Protein AF-A0A3Q3VMM3-F1 (afdb_monomer_lite)

Foldseek 3Di:
DPQDAAEDEAEDEDACLPPDVVVVVVVVVVQVVSVVVVRHHYQAYEYEHWAPQVPDPPRDHLVVNQVNVQVVCVPPPGYDYDDVNNPDPHTDDPVVVVVVVVVVVVVVVVVVVVVVVPPPDDDDDDDDPDPPVPPPDPDDDDDDPPDDDDDDDDDDDDDDDDDDDDDDDDDDDDDDDDDD

Structure (mmCIF, N/CA/C/O backbone):
data_AF-A0A3Q3VMM3-F1
#
_entry.id   AF-A0A3Q3VMM3-F1
#
loop_
_atom_site.group_PDB
_atom_site.id
_atom_site.type_symbol
_atom_site.label_atom_id
_atom_site.label_alt_id
_atom_site.label_comp_id
_atom_site.label_asym_id
_atom_site.label_entity_id
_atom_site.label_seq_id
_atom_site.pdbx_PDB_ins_code
_atom_site.Cartn_x
_atom_site.Cartn_y
_atom_site.Cartn_z
_atom_site.occupancy
_atom_site.B_iso_or_equiv
_atom_site.auth_seq_id
_atom_site.auth_comp_id
_atom_site.auth_asym_id
_atom_site.auth_atom_id
_atom_site.pdbx_PDB_model_num
ATOM 1 N N . MET A 1 1 ? -17.522 1.461 31.874 1.00 42.00 1 MET A N 1
ATOM 2 C CA . MET A 1 1 ? -16.967 2.497 30.978 1.00 42.00 1 MET A CA 1
ATOM 3 C C . MET A 1 1 ? -16.518 1.797 29.710 1.00 42.00 1 MET A C 1
ATOM 5 O O . MET A 1 1 ? -15.693 0.901 29.806 1.00 42.00 1 MET A O 1
ATOM 9 N N . THR A 1 2 ? -17.117 2.090 28.558 1.00 55.75 2 THR A N 1
ATOM 10 C CA . THR A 1 2 ? -16.663 1.520 27.281 1.00 55.75 2 THR A CA 1
ATOM 11 C C . THR A 1 2 ? -15.405 2.264 26.852 1.00 55.75 2 THR A C 1
ATOM 13 O O . THR A 1 2 ? -15.485 3.429 26.467 1.00 55.75 2 THR A O 1
ATOM 16 N N . GLU A 1 3 ? -14.247 1.623 26.975 1.00 75.38 3 GLU A N 1
ATOM 17 C CA . GLU A 1 3 ? -12.980 2.171 26.492 1.00 75.38 3 GLU A CA 1
ATOM 18 C C . GLU A 1 3 ? -13.057 2.359 24.971 1.00 75.38 3 GLU A C 1
ATOM 20 O O . GLU A 1 3 ? -13.421 1.443 24.226 1.00 75.38 3 GLU A O 1
ATOM 25 N N . THR A 1 4 ? -12.789 3.578 24.504 1.00 87.06 4 THR A N 1
ATOM 26 C CA . THR A 1 4 ? -12.832 3.913 23.080 1.00 87.06 4 THR A CA 1
ATOM 27 C C . THR A 1 4 ? -11.632 3.284 22.386 1.00 87.06 4 THR A C 1
ATOM 29 O O . THR A 1 4 ? -10.494 3.671 22.645 1.00 87.06 4 THR A O 1
ATOM 32 N N . LYS A 1 5 ? -11.878 2.317 21.499 1.00 91.19 5 LYS A N 1
ATOM 33 C CA . LYS A 1 5 ? -10.815 1.661 20.731 1.00 91.19 5 LYS A CA 1
ATOM 34 C C . LYS A 1 5 ? -10.301 2.571 19.617 1.00 91.19 5 LYS A C 1
ATOM 36 O O . LYS A 1 5 ? -11.082 3.230 18.931 1.00 91.19 5 LYS A O 1
ATOM 41 N N . THR A 1 6 ? -8.993 2.553 19.392 1.00 94.75 6 THR A N 1
ATOM 42 C CA . THR A 1 6 ? -8.344 3.333 18.333 1.00 94.75 6 THR A CA 1
ATOM 43 C C . THR A 1 6 ? -8.425 2.592 17.000 1.00 94.75 6 THR A C 1
ATOM 45 O O . THR A 1 6 ? -7.964 1.455 16.880 1.00 94.75 6 THR A O 1
ATOM 48 N N . HIS A 1 7 ? -8.984 3.237 15.977 1.00 93.94 7 HIS A N 1
ATOM 49 C CA . HIS A 1 7 ? -8.987 2.702 14.616 1.00 93.94 7 HIS A CA 1
ATOM 50 C C . HIS A 1 7 ? -7.613 2.856 13.965 1.00 93.94 7 HIS A C 1
ATOM 52 O O . HIS A 1 7 ? -7.003 3.922 14.042 1.00 93.94 7 HIS A O 1
ATOM 58 N N . VAL A 1 8 ? -7.136 1.802 13.305 1.00 95.56 8 VAL A N 1
ATOM 59 C CA . VAL A 1 8 ? -5.814 1.783 12.667 1.00 95.56 8 VAL A CA 1
ATOM 60 C C . VAL A 1 8 ? -5.870 1.145 11.283 1.00 95.56 8 VAL A C 1
ATOM 62 O O . VAL A 1 8 ? -6.661 0.233 11.032 1.00 95.56 8 VAL A O 1
ATOM 65 N N . ILE A 1 9 ? -5.000 1.611 10.392 1.00 96.38 9 ILE A N 1
ATOM 66 C CA . ILE A 1 9 ? -4.734 0.989 9.094 1.00 96.38 9 ILE A CA 1
ATOM 67 C C . ILE A 1 9 ? -3.308 0.460 9.104 1.00 96.38 9 ILE A C 1
ATOM 69 O O . ILE A 1 9 ? -2.390 1.134 9.571 1.00 96.38 9 ILE A O 1
ATOM 73 N N . LEU A 1 10 ? -3.131 -0.750 8.587 1.00 98.00 10 LEU A N 1
ATOM 74 C CA . LEU A 1 10 ? -1.817 -1.347 8.396 1.00 98.00 10 LEU A CA 1
ATOM 75 C C . LEU A 1 10 ? -1.297 -0.976 7.010 1.00 98.00 10 LEU A C 1
ATOM 77 O O . LEU A 1 10 ? -1.982 -1.215 6.022 1.00 98.00 10 LEU A O 1
ATOM 81 N N . LEU A 1 11 ? -0.092 -0.419 6.927 1.00 98.06 11 LEU A N 1
ATOM 82 C CA . LEU A 1 11 ? 0.580 -0.116 5.665 1.00 98.06 11 LEU A CA 1
ATOM 83 C C . LEU A 1 11 ? 1.842 -0.971 5.549 1.00 98.06 11 LEU A C 1
ATOM 85 O O . LEU A 1 11 ? 2.659 -1.001 6.469 1.00 98.06 11 LEU A O 1
ATOM 89 N N . SER A 1 12 ? 2.018 -1.634 4.409 1.00 98.00 12 SER A N 1
ATOM 90 C CA . SER A 1 12 ? 3.247 -2.342 4.060 1.00 98.00 12 SER A CA 1
ATOM 91 C C . SER A 1 12 ? 3.811 -1.779 2.761 1.00 98.00 12 SER A C 1
ATOM 93 O O . SER A 1 12 ? 3.268 -2.017 1.681 1.00 98.00 12 SER A O 1
ATOM 95 N N . CYS A 1 13 ? 4.908 -1.036 2.882 1.00 97.69 13 CYS A N 1
ATOM 96 C CA . CYS A 1 13 ? 5.728 -0.600 1.756 1.00 97.69 13 CYS A CA 1
ATOM 97 C C . CYS A 1 13 ? 6.769 -1.675 1.432 1.00 97.69 13 CYS A C 1
ATOM 99 O O . CYS A 1 13 ? 7.356 -2.273 2.338 1.00 97.69 13 CYS A O 1
ATOM 101 N N . GLY A 1 14 ? 7.037 -1.913 0.151 1.00 96.88 14 GLY A N 1
ATOM 102 C CA . GLY A 1 14 ? 8.055 -2.884 -0.237 1.00 96.88 14 GLY A CA 1
ATOM 103 C C . GLY A 1 14 ? 8.161 -3.104 -1.736 1.00 96.88 14 GLY A C 1
ATOM 104 O O . GLY A 1 14 ? 7.351 -2.626 -2.523 1.00 96.88 14 GLY A O 1
ATOM 105 N N . SER A 1 15 ? 9.176 -3.861 -2.156 1.00 97.50 15 SER A N 1
ATOM 106 C CA . SER A 1 15 ? 9.342 -4.164 -3.578 1.00 97.50 15 SER A CA 1
ATOM 107 C C . SER A 1 15 ? 8.236 -5.071 -4.113 1.00 97.50 15 SER A C 1
ATOM 109 O O . SER A 1 15 ? 7.754 -4.818 -5.206 1.00 97.50 15 SER A O 1
ATOM 111 N N . PHE A 1 16 ? 7.839 -6.108 -3.364 1.00 97.94 16 PHE A N 1
ATOM 112 C CA . PHE A 1 16 ? 6.909 -7.158 -3.813 1.00 97.94 16 PHE A CA 1
ATOM 113 C C . PHE A 1 16 ? 7.305 -7.747 -5.176 1.00 97.94 16 PHE A C 1
ATOM 115 O O . PHE A 1 16 ? 6.575 -7.664 -6.161 1.00 97.94 16 PHE A O 1
ATOM 122 N N . ASN A 1 17 ? 8.506 -8.328 -5.226 1.00 97.06 17 ASN A N 1
ATOM 123 C CA . ASN A 1 17 ? 9.154 -8.796 -6.451 1.00 97.06 17 ASN A CA 1
ATOM 124 C C . ASN A 1 17 ? 9.434 -10.318 -6.431 1.00 97.06 17 ASN A C 1
ATOM 126 O O . ASN A 1 17 ? 10.597 -10.700 -6.289 1.00 97.06 17 ASN A O 1
ATOM 130 N N . PRO A 1 18 ? 8.413 -11.192 -6.552 1.00 97.50 18 PRO A N 1
ATOM 131 C CA . PRO A 1 18 ? 6.975 -10.910 -6.525 1.00 97.50 18 PRO A CA 1
ATOM 132 C C . PRO A 1 18 ? 6.407 -10.883 -5.090 1.00 97.50 18 PRO A C 1
ATOM 134 O O . PRO A 1 18 ? 7.101 -11.171 -4.112 1.00 97.50 18 PRO A O 1
ATOM 137 N N . ILE A 1 19 ? 5.124 -10.541 -4.950 1.00 98.44 19 ILE A N 1
ATOM 138 C CA . ILE A 1 19 ? 4.391 -10.744 -3.693 1.00 98.44 19 ILE A CA 1
ATOM 139 C C . ILE A 1 19 ? 4.284 -12.244 -3.367 1.00 98.44 19 ILE A C 1
ATOM 141 O O . ILE A 1 19 ? 4.198 -13.092 -4.252 1.00 98.44 19 ILE A O 1
ATOM 145 N N . THR A 1 20 ? 4.273 -12.579 -2.079 1.00 98.25 20 THR A N 1
ATOM 146 C CA . THR A 1 20 ? 4.183 -13.964 -1.585 1.00 98.25 20 THR A CA 1
ATOM 147 C C . THR A 1 20 ? 3.129 -14.076 -0.491 1.00 98.25 20 THR A C 1
ATOM 149 O O . THR A 1 20 ? 2.767 -13.079 0.137 1.00 98.25 20 THR A O 1
ATOM 152 N N . ARG A 1 21 ? 2.698 -15.307 -0.187 1.00 97.81 21 ARG A N 1
ATOM 153 C CA . ARG A 1 21 ? 1.793 -15.580 0.943 1.00 97.81 21 ARG A CA 1
ATOM 154 C C . ARG A 1 21 ? 2.344 -15.089 2.283 1.00 97.81 21 ARG A C 1
ATOM 156 O O . ARG A 1 21 ? 1.558 -14.702 3.135 1.00 97.81 21 ARG A O 1
ATOM 163 N N . GLY A 1 22 ? 3.668 -15.053 2.454 1.00 98.06 22 GLY A N 1
ATOM 164 C CA . GLY A 1 22 ? 4.300 -14.521 3.665 1.00 98.06 22 GLY A CA 1
ATOM 165 C C . GLY A 1 22 ? 3.967 -13.047 3.911 1.00 98.06 22 GLY A C 1
ATOM 166 O O . GLY A 1 22 ? 3.680 -12.670 5.043 1.00 98.06 22 GLY A O 1
ATOM 167 N N . HIS A 1 23 ? 3.901 -12.233 2.852 1.00 98.31 23 HIS A N 1
ATOM 168 C CA . HIS A 1 23 ? 3.511 -10.824 2.963 1.00 98.31 23 HIS A CA 1
ATOM 169 C C . HIS A 1 23 ? 2.065 -10.678 3.449 1.00 98.31 23 HIS A C 1
ATOM 171 O O . HIS A 1 23 ? 1.790 -9.856 4.314 1.00 98.31 23 HIS A O 1
ATOM 177 N N . LEU A 1 24 ? 1.143 -11.499 2.936 1.00 98.00 24 LEU A N 1
ATOM 178 C CA . LEU A 1 24 ? -0.258 -11.481 3.372 1.00 98.00 24 LEU A CA 1
ATOM 179 C C . LEU A 1 24 ? -0.411 -12.028 4.795 1.00 98.00 24 LEU A C 1
ATOM 181 O O . LEU A 1 24 ? -1.143 -11.468 5.602 1.00 98.00 24 LEU A O 1
ATOM 185 N N . HIS A 1 25 ? 0.334 -13.079 5.135 1.00 98.06 25 HIS A N 1
ATOM 186 C CA . HIS A 1 25 ? 0.335 -13.636 6.484 1.00 98.06 25 HIS A CA 1
ATOM 187 C C . HIS A 1 25 ? 0.805 -12.616 7.531 1.00 98.06 25 HIS A C 1
ATOM 189 O O . HIS A 1 25 ? 0.273 -12.583 8.638 1.00 98.06 25 HIS A O 1
ATOM 195 N N . MET A 1 26 ? 1.752 -11.743 7.173 1.00 98.19 26 MET A N 1
ATOM 196 C CA . MET A 1 26 ? 2.194 -10.642 8.031 1.00 98.19 26 MET A CA 1
ATOM 197 C C . MET A 1 26 ? 1.043 -9.686 8.386 1.00 98.19 26 MET A C 1
ATOM 199 O O . MET A 1 26 ? 0.936 -9.275 9.540 1.00 98.19 26 MET A O 1
ATOM 203 N N . PHE A 1 27 ? 0.155 -9.374 7.435 1.00 98.44 27 PHE A N 1
ATOM 204 C CA . PHE A 1 27 ? -1.041 -8.569 7.702 1.00 98.44 27 PHE A CA 1
ATOM 205 C C . PHE A 1 27 ? -1.985 -9.261 8.685 1.00 98.44 27 PHE A C 1
ATOM 207 O O . PHE A 1 27 ? -2.399 -8.641 9.664 1.00 98.44 27 PHE A O 1
ATOM 214 N N . GLU A 1 28 ? -2.288 -10.541 8.459 1.00 98.06 28 GLU A N 1
ATOM 215 C CA . GLU A 1 28 ? -3.187 -11.300 9.335 1.00 98.06 28 GLU A CA 1
ATOM 216 C C . GLU A 1 28 ? -2.639 -11.390 10.763 1.00 98.06 28 GLU A C 1
ATOM 218 O O . GLU A 1 28 ? -3.359 -11.123 11.726 1.00 98.06 28 GLU A O 1
ATOM 223 N N . LYS A 1 29 ? -1.335 -11.657 10.912 1.00 98.44 29 LYS A N 1
ATOM 224 C CA . LYS A 1 29 ? -0.678 -11.714 12.225 1.00 98.44 29 LYS A CA 1
ATOM 225 C C . LYS A 1 29 ? -0.675 -10.369 12.942 1.00 98.44 29 LYS A C 1
ATOM 227 O O . LYS A 1 29 ? -0.954 -10.313 14.138 1.00 98.44 29 LYS A O 1
ATOM 232 N N . ALA A 1 30 ? -0.396 -9.282 12.225 1.00 98.31 30 ALA A N 1
ATOM 233 C CA . ALA A 1 30 ? -0.439 -7.941 12.798 1.00 98.31 30 ALA A CA 1
ATOM 234 C C . ALA A 1 30 ? -1.862 -7.558 13.238 1.00 98.31 30 ALA A C 1
ATOM 236 O O . ALA A 1 30 ? -2.046 -6.996 14.320 1.00 98.31 30 ALA A O 1
ATOM 237 N N . ARG A 1 31 ? -2.875 -7.899 12.433 1.00 97.94 31 ARG A N 1
ATOM 238 C CA . ARG A 1 31 ? -4.285 -7.661 12.756 1.00 97.94 31 ARG A CA 1
ATOM 239 C C . ARG A 1 31 ? -4.726 -8.430 13.997 1.00 97.94 31 ARG A C 1
ATOM 241 O O . ARG A 1 31 ? -5.264 -7.817 14.919 1.00 97.94 31 ARG A O 1
ATOM 248 N N . GLU A 1 32 ? -4.454 -9.732 14.033 1.00 98.00 32 GLU A N 1
ATOM 249 C CA . GLU A 1 32 ? -4.739 -10.614 15.171 1.00 98.00 32 GLU A CA 1
ATOM 250 C C . GLU A 1 32 ? -4.104 -10.077 16.462 1.00 98.00 32 GLU A C 1
ATOM 252 O O . GLU A 1 32 ? -4.780 -9.929 17.485 1.00 98.00 32 GLU A O 1
ATOM 257 N N . TYR A 1 33 ? -2.823 -9.703 16.401 1.00 98.25 33 TYR A N 1
ATOM 258 C CA . TYR A 1 33 ? -2.104 -9.149 17.545 1.00 98.25 33 TYR A CA 1
ATOM 259 C C . TYR A 1 33 ? -2.749 -7.857 18.063 1.00 98.25 33 TYR A C 1
ATOM 261 O O . TYR A 1 33 ? -3.038 -7.741 19.255 1.00 98.25 33 TYR A O 1
ATOM 269 N N . LEU A 1 34 ? -3.031 -6.895 17.178 1.00 97.31 34 LEU A N 1
ATOM 270 C CA . LEU A 1 34 ? -3.618 -5.609 17.565 1.00 97.31 34 LEU A CA 1
ATOM 271 C C . LEU A 1 34 ? -5.012 -5.767 18.175 1.00 97.31 34 LEU A C 1
ATOM 273 O O . LEU A 1 34 ? -5.313 -5.120 19.182 1.00 97.31 34 LEU A O 1
ATOM 277 N N . HIS A 1 35 ? -5.840 -6.646 17.610 1.00 95.50 35 HIS A N 1
ATOM 278 C CA . HIS A 1 35 ? -7.161 -6.960 18.157 1.00 95.50 35 HIS A CA 1
ATOM 279 C C . HIS A 1 35 ? -7.068 -7.640 19.529 1.00 95.50 35 HIS A C 1
ATOM 281 O O . HIS A 1 35 ? -7.831 -7.279 20.425 1.00 95.50 35 HIS A O 1
ATOM 287 N N . THR A 1 36 ? -6.095 -8.535 19.731 1.00 96.50 36 THR A N 1
ATOM 288 C CA . THR A 1 36 ? -5.856 -9.213 21.021 1.00 96.50 36 THR A CA 1
ATOM 289 C C . THR A 1 36 ? -5.535 -8.226 22.144 1.00 96.50 36 THR A C 1
ATOM 291 O O . THR A 1 36 ? -5.927 -8.445 23.286 1.00 96.50 36 THR A O 1
ATOM 294 N N . THR A 1 37 ? -4.891 -7.093 21.839 1.00 95.06 37 THR A N 1
ATOM 295 C CA . THR A 1 37 ? -4.634 -6.057 22.857 1.00 95.06 37 THR A CA 1
ATOM 296 C C . THR A 1 37 ? -5.902 -5.399 23.408 1.00 95.06 37 THR A C 1
ATOM 298 O O . THR A 1 37 ? -5.818 -4.673 24.394 1.00 95.06 37 THR A O 1
ATOM 301 N N . GLY A 1 38 ? -7.054 -5.554 22.744 1.00 93.88 38 GLY A N 1
ATOM 302 C CA . GLY A 1 38 ? -8.318 -4.914 23.115 1.00 93.88 38 GLY A CA 1
ATOM 303 C C . GLY A 1 38 ? -8.396 -3.407 22.834 1.00 93.88 38 GLY A C 1
ATOM 304 O O . GLY A 1 38 ? -9.497 -2.861 22.822 1.00 93.88 38 GLY A O 1
ATOM 305 N N . ARG A 1 39 ? -7.266 -2.746 22.546 1.00 95.06 39 ARG A N 1
ATOM 306 C CA . ARG A 1 39 ? -7.155 -1.282 22.389 1.00 95.06 39 ARG A CA 1
ATOM 307 C C . ARG A 1 39 ? -7.370 -0.784 20.964 1.00 95.06 39 ARG A C 1
ATOM 309 O O . ARG A 1 39 ? -7.707 0.381 20.769 1.00 95.06 39 ARG A O 1
ATOM 316 N N . PHE A 1 40 ? -7.159 -1.642 19.969 1.00 96.44 40 PHE A N 1
ATOM 317 C CA . PHE A 1 40 ? -7.150 -1.251 18.561 1.00 96.44 40 PHE A CA 1
ATOM 318 C C . PHE A 1 40 ? -8.198 -2.000 17.745 1.00 96.44 40 PHE A C 1
ATOM 320 O O . PHE A 1 40 ? -8.502 -3.165 18.004 1.00 96.44 40 PHE A O 1
ATOM 327 N N . ILE A 1 41 ? -8.706 -1.336 16.709 1.00 95.31 41 ILE A N 1
ATOM 328 C CA . ILE A 1 41 ? -9.516 -1.942 15.652 1.00 95.31 41 ILE A CA 1
ATOM 329 C C . ILE A 1 41 ? -8.812 -1.676 14.322 1.00 95.31 41 ILE A C 1
ATOM 331 O O . ILE A 1 41 ? -8.784 -0.546 13.838 1.00 95.31 41 ILE A O 1
ATOM 335 N N . VAL A 1 42 ? -8.252 -2.720 13.713 1.00 96.56 42 VAL A N 1
ATOM 336 C CA . VAL A 1 42 ? -7.777 -2.651 12.326 1.00 96.56 42 VAL A CA 1
ATOM 337 C C . VAL A 1 42 ? -8.967 -2.530 11.377 1.00 96.56 42 VAL A C 1
ATOM 339 O O . VAL A 1 42 ? -9.800 -3.434 11.331 1.00 96.56 42 VAL A O 1
ATOM 342 N N . ILE A 1 43 ? -9.033 -1.425 10.634 1.00 95.31 43 ILE A N 1
ATOM 343 C CA . ILE A 1 43 ? -10.113 -1.134 9.674 1.00 95.31 43 ILE A CA 1
ATOM 344 C C . ILE A 1 43 ? -9.701 -1.366 8.214 1.00 95.31 43 ILE A C 1
ATOM 346 O O . ILE A 1 43 ? -10.544 -1.321 7.325 1.00 95.31 43 ILE A O 1
ATOM 350 N N . GLY A 1 44 ? -8.416 -1.617 7.953 1.00 96.56 44 GLY A N 1
ATOM 351 C CA . GLY A 1 44 ? -7.914 -1.896 6.612 1.00 96.56 44 GLY A CA 1
ATOM 352 C C . GLY A 1 44 ? -6.419 -2.205 6.578 1.00 96.56 44 GLY A C 1
ATOM 353 O O . GLY A 1 44 ? -5.682 -1.896 7.519 1.00 96.56 44 GLY A O 1
ATOM 354 N N . GLY A 1 45 ? -5.988 -2.821 5.480 1.00 97.81 45 GLY A N 1
ATOM 355 C CA . GLY A 1 45 ? -4.590 -3.079 5.148 1.00 97.81 45 GLY A CA 1
ATOM 356 C C . GLY A 1 45 ? -4.257 -2.542 3.758 1.00 97.81 45 GLY A C 1
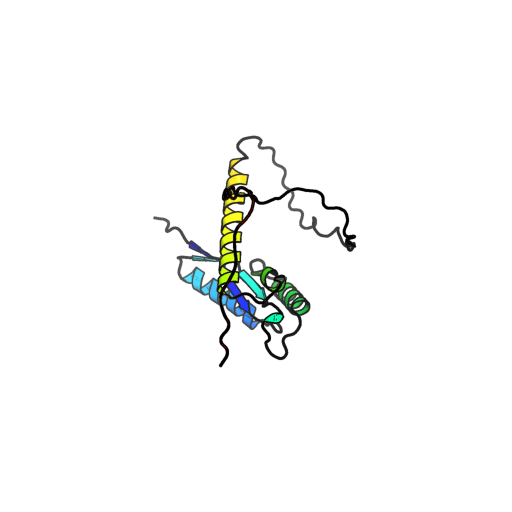ATOM 357 O O . GLY A 1 45 ? -5.065 -2.664 2.838 1.00 97.81 45 GLY A O 1
ATOM 358 N N . ILE A 1 46 ? -3.077 -1.948 3.598 1.00 98.44 46 ILE A N 1
ATOM 359 C CA . ILE A 1 46 ? -2.610 -1.355 2.346 1.00 98.44 46 ILE A CA 1
ATOM 360 C C . ILE A 1 46 ? -1.247 -1.934 1.987 1.00 98.44 46 ILE A C 1
ATOM 362 O O . ILE A 1 46 ? -0.280 -1.808 2.739 1.00 98.44 46 ILE A O 1
ATOM 366 N N . VAL A 1 47 ? -1.171 -2.543 0.811 1.00 98.56 47 VAL A N 1
ATOM 367 C CA . VAL A 1 47 ? 0.075 -2.931 0.151 1.00 98.56 47 VAL A CA 1
ATOM 368 C C . VAL A 1 47 ? 0.480 -1.788 -0.782 1.00 98.56 47 VAL A C 1
ATOM 370 O O . VAL A 1 47 ? -0.271 -1.478 -1.705 1.00 98.56 47 VAL A O 1
ATOM 373 N N . SER A 1 48 ? 1.651 -1.185 -0.557 1.00 98.31 48 SER A N 1
ATOM 374 C CA . SER A 1 48 ? 2.212 -0.100 -1.382 1.00 98.31 48 SER A CA 1
ATOM 375 C C . SER A 1 48 ? 3.486 -0.577 -2.079 1.00 98.31 48 SER A C 1
ATOM 377 O O . SER A 1 48 ? 4.549 -0.630 -1.446 1.00 98.31 48 SER A O 1
ATOM 379 N N . PRO A 1 49 ? 3.413 -1.011 -3.351 1.00 98.19 49 PRO A N 1
ATOM 380 C CA . PRO A 1 49 ? 4.600 -1.399 -4.090 1.00 98.19 49 PRO A CA 1
ATOM 381 C C . PRO A 1 49 ? 5.490 -0.201 -4.408 1.00 98.19 49 PRO A C 1
ATOM 383 O O . PRO A 1 49 ? 5.019 0.848 -4.834 1.00 98.19 49 PRO A O 1
ATOM 386 N N . VAL A 1 50 ? 6.798 -0.406 -4.255 1.00 97.81 50 VAL A N 1
ATOM 387 C CA . VAL A 1 50 ? 7.803 0.637 -4.477 1.00 97.81 50 VAL A CA 1
ATOM 388 C C . VAL A 1 50 ? 7.846 1.093 -5.936 1.00 97.81 50 VAL A C 1
ATOM 390 O O . VAL A 1 50 ? 7.604 0.286 -6.838 1.00 97.81 50 VAL A O 1
ATOM 393 N N . HIS A 1 51 ? 8.219 2.349 -6.173 1.00 98.00 51 HIS A N 1
ATOM 394 C CA . HIS A 1 51 ? 8.518 2.877 -7.507 1.00 98.00 51 HIS A CA 1
ATOM 395 C C . HIS A 1 51 ? 9.711 2.162 -8.183 1.00 98.00 51 HIS A C 1
ATOM 397 O O . HIS A 1 51 ? 10.623 1.675 -7.511 1.00 98.00 51 HIS A O 1
ATOM 403 N N . ASP A 1 52 ? 9.749 2.134 -9.520 1.00 96.56 52 ASP A N 1
ATOM 404 C CA . ASP A 1 52 ? 10.814 1.456 -10.284 1.00 96.56 52 ASP A CA 1
ATOM 405 C C . ASP A 1 52 ? 12.184 2.131 -10.148 1.00 96.56 52 ASP A C 1
ATOM 407 O O . ASP A 1 52 ? 13.217 1.460 -10.138 1.00 96.56 52 ASP A O 1
ATOM 411 N N . SER A 1 53 ? 12.207 3.448 -9.932 1.00 95.50 53 SER A N 1
ATOM 412 C CA . SER A 1 53 ? 13.446 4.196 -9.691 1.00 95.50 53 SER A CA 1
ATOM 413 C C . SER A 1 53 ? 14.070 3.937 -8.312 1.00 95.50 53 SER A C 1
ATOM 415 O O . SER A 1 53 ? 15.062 4.578 -7.979 1.00 95.50 53 SER A O 1
ATOM 417 N N . TYR A 1 54 ? 13.515 3.029 -7.497 1.00 93.94 54 TYR A N 1
ATOM 418 C CA . TYR A 1 54 ? 14.168 2.566 -6.267 1.00 93.94 54 TYR A CA 1
ATOM 419 C C . TYR A 1 54 ? 15.535 1.923 -6.549 1.00 93.94 54 TYR A C 1
ATOM 421 O O . TYR A 1 54 ? 16.405 1.904 -5.685 1.00 93.94 54 TYR A O 1
ATOM 429 N N . GLY A 1 55 ? 15.736 1.399 -7.765 1.00 85.88 55 GLY A N 1
ATOM 430 C CA . GLY A 1 55 ? 17.061 0.988 -8.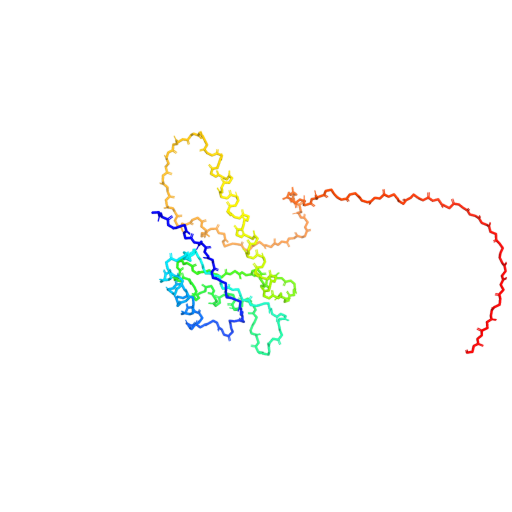233 1.00 85.88 55 GLY A CA 1
ATOM 431 C C . GLY A 1 55 ? 17.575 -0.324 -7.637 1.00 85.88 55 GLY A C 1
ATOM 432 O O . GLY A 1 55 ? 18.765 -0.615 -7.731 1.00 85.88 55 GLY A O 1
ATOM 433 N N . LYS A 1 56 ? 16.703 -1.149 -7.040 1.00 91.88 56 LYS A N 1
ATOM 434 C CA . LYS A 1 56 ? 17.080 -2.494 -6.585 1.00 91.88 56 LYS A CA 1
ATOM 435 C C . LYS A 1 56 ? 17.432 -3.379 -7.798 1.00 91.88 56 LYS A C 1
ATOM 437 O O . LYS A 1 56 ? 16.594 -3.515 -8.691 1.00 91.88 56 LYS A O 1
ATOM 442 N N . PRO A 1 57 ? 18.609 -4.031 -7.835 1.00 94.50 57 PRO A N 1
ATOM 443 C CA . PRO A 1 57 ? 18.965 -4.932 -8.929 1.00 94.50 57 PRO A CA 1
ATOM 444 C C . PRO A 1 57 ? 17.924 -6.042 -9.123 1.00 94.50 57 PRO A C 1
ATOM 446 O O . PRO A 1 57 ? 17.473 -6.658 -8.154 1.00 94.50 57 PRO A O 1
ATOM 449 N N . GLY A 1 58 ? 17.530 -6.285 -10.376 1.00 95.06 58 GLY A N 1
ATOM 450 C CA . GLY A 1 58 ? 16.525 -7.297 -10.722 1.00 95.06 58 GLY A CA 1
ATOM 451 C C . GLY A 1 58 ? 15.085 -6.938 -10.332 1.00 95.06 58 GLY A C 1
ATOM 452 O O . GLY A 1 58 ? 14.229 -7.825 -10.283 1.00 95.06 58 GLY A O 1
ATOM 453 N N . LEU A 1 59 ? 14.794 -5.669 -10.024 1.00 96.19 59 LEU A N 1
ATOM 454 C CA . LEU A 1 59 ? 13.430 -5.212 -9.770 1.00 96.19 59 LEU A CA 1
ATOM 455 C C . LEU A 1 59 ? 12.600 -5.285 -11.059 1.00 96.19 59 LEU A C 1
ATOM 457 O O . LEU A 1 59 ? 12.879 -4.586 -12.030 1.00 96.19 59 LEU A O 1
ATOM 461 N N . VAL A 1 60 ? 11.575 -6.139 -11.066 1.00 96.69 60 VAL A N 1
ATOM 462 C CA . VAL A 1 60 ? 10.597 -6.195 -12.162 1.00 96.69 60 VAL A CA 1
ATOM 463 C C . VAL A 1 60 ? 9.790 -4.895 -12.175 1.00 96.69 60 VAL A C 1
ATOM 465 O O . VAL A 1 60 ? 9.584 -4.291 -11.124 1.00 96.69 60 VAL A O 1
ATOM 468 N N . SER A 1 61 ? 9.299 -4.470 -13.341 1.00 97.19 61 SER A N 1
ATOM 469 C CA . SER A 1 61 ? 8.536 -3.224 -13.444 1.00 97.19 61 SER A CA 1
ATOM 470 C C . SER A 1 61 ? 7.311 -3.179 -12.524 1.00 97.19 61 SER A C 1
ATOM 472 O O . SER A 1 61 ? 6.601 -4.172 -12.310 1.00 97.19 61 SER A O 1
ATOM 474 N N . SER A 1 62 ? 7.048 -1.983 -12.012 1.00 96.62 62 SER A N 1
ATOM 475 C CA . SER A 1 62 ? 5.965 -1.622 -11.098 1.00 96.62 62 SER A CA 1
ATOM 476 C C . SER A 1 62 ? 4.616 -2.091 -11.608 1.00 96.62 62 SER A C 1
ATOM 478 O O . SER A 1 62 ? 3.849 -2.669 -10.846 1.00 96.62 62 SER A O 1
ATOM 480 N N . ARG A 1 63 ? 4.363 -1.972 -12.915 1.00 97.25 63 ARG A N 1
ATOM 481 C CA . ARG A 1 63 ? 3.146 -2.475 -13.565 1.00 97.25 63 ARG A CA 1
ATOM 482 C C . ARG A 1 63 ? 2.888 -3.961 -13.291 1.00 97.25 63 ARG A C 1
ATOM 484 O O . ARG A 1 63 ? 1.766 -4.334 -12.941 1.00 97.25 63 ARG A O 1
ATOM 491 N N . HIS A 1 64 ? 3.899 -4.818 -13.446 1.00 98.25 64 HIS A N 1
ATOM 492 C CA . HIS A 1 64 ? 3.734 -6.252 -13.187 1.00 98.25 64 HIS A CA 1
ATOM 493 C C . HIS A 1 64 ? 3.555 -6.516 -11.694 1.00 98.25 64 HIS A C 1
ATOM 495 O O . HIS A 1 64 ? 2.683 -7.292 -11.311 1.00 98.25 64 HIS A O 1
ATOM 501 N N . ARG A 1 65 ? 4.341 -5.843 -10.847 1.00 98.38 65 ARG A N 1
ATOM 502 C CA . ARG A 1 65 ? 4.265 -6.002 -9.388 1.00 98.38 65 ARG A CA 1
ATOM 503 C C . ARG A 1 65 ? 2.908 -5.569 -8.841 1.00 98.38 65 ARG A C 1
ATOM 505 O O . ARG A 1 65 ? 2.302 -6.326 -8.095 1.00 98.38 65 ARG A O 1
ATOM 512 N N . LEU A 1 66 ? 2.379 -4.433 -9.293 1.00 98.12 66 LEU A N 1
ATOM 513 C CA . LEU A 1 66 ? 1.025 -3.966 -8.990 1.00 98.12 66 LEU A CA 1
ATOM 514 C C . LEU A 1 66 ? -0.029 -5.003 -9.368 1.00 98.12 66 LEU A C 1
ATOM 516 O O . LEU A 1 66 ? -0.863 -5.351 -8.536 1.00 98.12 66 LEU A O 1
ATOM 520 N N . THR A 1 67 ? 0.046 -5.538 -10.587 1.00 98.44 67 THR A N 1
ATOM 521 C CA . THR A 1 67 ? -0.901 -6.555 -11.067 1.00 98.44 67 THR A CA 1
ATOM 522 C C . THR A 1 67 ? -0.838 -7.814 -10.198 1.00 98.44 67 THR A C 1
ATOM 524 O O . THR A 1 67 ? -1.866 -8.320 -9.753 1.00 98.44 67 THR A O 1
ATOM 527 N N . MET A 1 68 ? 0.369 -8.299 -9.889 1.00 98.56 68 MET A N 1
ATOM 528 C CA . MET A 1 68 ? 0.555 -9.457 -9.010 1.00 98.56 68 MET A CA 1
ATOM 529 C C . MET A 1 68 ? 0.028 -9.195 -7.595 1.00 98.56 68 MET A C 1
ATOM 531 O O . MET A 1 68 ? -0.645 -10.055 -7.032 1.00 98.56 68 MET A O 1
ATOM 535 N N . CYS A 1 69 ? 0.283 -8.014 -7.027 1.00 98.56 69 CYS A N 1
ATOM 536 C CA . CYS A 1 69 ? -0.258 -7.619 -5.728 1.00 98.56 69 CYS A CA 1
ATOM 537 C C . CYS A 1 69 ? -1.790 -7.590 -5.740 1.00 98.56 69 CYS A C 1
ATOM 539 O O . CYS A 1 69 ? -2.407 -8.101 -4.808 1.00 98.56 69 CYS A O 1
ATOM 541 N N . GLN A 1 70 ? -2.407 -7.033 -6.787 1.00 98.31 70 GLN A N 1
ATOM 542 C CA . GLN A 1 70 ? -3.866 -6.954 -6.917 1.00 98.31 70 GLN A CA 1
ATOM 543 C C . GLN A 1 70 ? -4.499 -8.346 -6.971 1.00 98.31 70 GLN A C 1
ATOM 545 O O . GLN A 1 70 ? -5.465 -8.605 -6.256 1.00 98.31 70 GLN A O 1
ATOM 550 N N . LEU A 1 71 ? -3.917 -9.256 -7.756 1.00 98.50 71 LEU A N 1
ATOM 551 C CA . LEU A 1 71 ? -4.349 -10.654 -7.810 1.00 98.50 71 LEU A CA 1
ATOM 552 C C . LEU A 1 71 ? -4.169 -11.355 -6.457 1.00 98.50 71 LEU A C 1
ATOM 554 O O . LEU A 1 71 ? -5.053 -12.085 -6.016 1.00 98.50 71 LEU A O 1
ATOM 558 N N . ALA A 1 72 ? -3.055 -11.107 -5.764 1.00 98.25 72 ALA A N 1
ATOM 559 C CA . ALA A 1 72 ? -2.772 -11.735 -4.476 1.00 98.25 72 ALA A CA 1
ATOM 560 C C . ALA A 1 72 ? -3.759 -11.324 -3.371 1.00 98.25 72 ALA A C 1
ATOM 562 O O . ALA A 1 72 ? -4.062 -12.139 -2.503 1.00 98.25 72 ALA A O 1
ATOM 563 N N . VAL A 1 73 ? -4.272 -10.089 -3.397 1.00 98.06 73 VAL A N 1
ATOM 564 C CA . VAL A 1 73 ? -5.260 -9.608 -2.413 1.00 98.06 73 VAL A CA 1
ATOM 565 C C . VAL A 1 73 ? -6.709 -9.747 -2.886 1.00 98.06 73 VAL A C 1
ATOM 567 O O . VAL A 1 73 ? -7.612 -9.348 -2.158 1.00 98.06 73 VAL A O 1
ATOM 570 N N . GLN A 1 74 ? -6.962 -10.310 -4.073 1.00 97.38 74 GLN A N 1
ATOM 571 C CA . GLN A 1 74 ? -8.298 -10.354 -4.679 1.00 97.38 74 GLN A CA 1
ATOM 572 C C . GLN A 1 74 ? -9.343 -11.055 -3.795 1.00 97.38 74 GLN A C 1
ATOM 574 O O . GLN A 1 74 ? -10.507 -10.663 -3.791 1.00 97.38 74 GLN A O 1
ATOM 579 N N . SER A 1 75 ? -8.937 -12.081 -3.041 1.00 95.75 75 SER A N 1
ATOM 580 C CA . SER A 1 75 ? -9.813 -12.803 -2.110 1.00 95.75 75 SER A CA 1
ATOM 581 C C . SER A 1 75 ? -9.893 -12.172 -0.717 1.00 95.75 75 SER A C 1
ATOM 583 O O . SER A 1 75 ? -10.644 -12.663 0.121 1.00 95.75 75 SER A O 1
ATOM 585 N N . SER A 1 76 ? -9.095 -11.140 -0.431 1.00 97.31 76 SER A N 1
ATOM 586 C CA . SER A 1 76 ? -9.136 -10.433 0.848 1.00 97.31 76 SER A CA 1
ATOM 587 C C . SER A 1 76 ? -10.265 -9.409 0.836 1.00 97.31 76 SER A C 1
ATOM 589 O O . SER A 1 76 ? -10.444 -8.666 -0.128 1.00 97.31 76 SER A O 1
ATOM 591 N N . ASP A 1 77 ? -11.019 -9.315 1.923 1.00 96.69 77 ASP A N 1
ATOM 592 C CA . ASP A 1 77 ? -12.069 -8.316 2.114 1.00 96.69 77 ASP A CA 1
ATOM 593 C C . ASP A 1 77 ? -11.535 -6.998 2.701 1.00 96.69 77 ASP A C 1
ATOM 595 O O . ASP A 1 77 ? -12.153 -5.954 2.496 1.00 96.69 77 ASP A O 1
ATOM 599 N N . TRP A 1 78 ? -10.364 -7.020 3.347 1.00 97.31 78 TRP A N 1
ATOM 600 C CA . TRP A 1 78 ? -9.843 -5.903 4.143 1.00 97.31 78 TRP A CA 1
ATOM 601 C C . TRP A 1 78 ? -8.477 -5.362 3.690 1.00 97.31 78 TRP A C 1
ATOM 603 O O . TRP A 1 78 ? -8.110 -4.245 4.065 1.00 97.31 78 TRP A O 1
ATOM 613 N N . ILE A 1 79 ? -7.726 -6.121 2.884 1.00 98.06 79 ILE A N 1
ATOM 614 C CA . ILE A 1 79 ? -6.437 -5.698 2.321 1.00 98.06 79 ILE A CA 1
ATOM 615 C C . ILE A 1 79 ? -6.650 -5.199 0.890 1.00 98.06 79 ILE A C 1
ATOM 617 O O . ILE A 1 79 ? -7.358 -5.818 0.090 1.00 98.06 79 ILE A O 1
ATOM 621 N N . ARG A 1 80 ? -6.030 -4.070 0.547 1.00 97.31 80 ARG A N 1
ATOM 622 C CA . ARG A 1 80 ? -6.049 -3.472 -0.793 1.00 97.31 80 ARG A CA 1
ATOM 623 C C . ARG A 1 80 ? -4.634 -3.103 -1.231 1.00 97.31 80 ARG A C 1
ATOM 625 O O . ARG A 1 80 ? -3.729 -2.992 -0.408 1.00 97.31 80 ARG A O 1
ATOM 632 N N . VAL A 1 81 ? -4.451 -2.920 -2.534 1.00 98.25 81 VAL A N 1
ATOM 633 C CA . VAL A 1 81 ? -3.209 -2.387 -3.110 1.00 98.25 81 VAL A CA 1
ATOM 634 C C . VAL A 1 81 ? -3.431 -0.926 -3.447 1.00 98.25 81 VAL A C 1
ATOM 636 O O . VAL A 1 81 ? -4.429 -0.608 -4.096 1.00 98.25 81 VAL A O 1
ATOM 639 N N . ASP A 1 82 ? -2.502 -0.069 -3.044 1.00 97.69 82 ASP A N 1
ATOM 640 C CA . ASP A 1 82 ? -2.489 1.331 -3.450 1.00 97.69 82 ASP A CA 1
ATOM 641 C C . ASP A 1 82 ? -1.347 1.577 -4.459 1.00 97.69 82 ASP A C 1
ATOM 643 O O . ASP A 1 82 ? -0.201 1.211 -4.184 1.00 97.69 82 ASP A O 1
ATOM 647 N N . PRO A 1 83 ? -1.638 2.123 -5.658 1.00 97.25 83 PRO A N 1
ATOM 648 C CA . PRO A 1 83 ? -0.635 2.342 -6.693 1.00 97.25 83 PRO A CA 1
ATOM 649 C C . PRO A 1 83 ? 0.074 3.698 -6.601 1.00 97.25 83 PRO A C 1
ATOM 651 O O . PRO A 1 83 ? 0.921 3.967 -7.453 1.00 97.25 83 PRO A O 1
ATOM 654 N N . TRP A 1 84 ? -0.263 4.562 -5.636 1.00 97.88 84 TRP A N 1
ATOM 655 C CA . TRP A 1 84 ? 0.185 5.956 -5.614 1.00 97.88 84 TRP A CA 1
ATOM 656 C C . TRP A 1 84 ? 1.706 6.087 -5.706 1.00 97.88 84 TRP A C 1
ATOM 658 O O . TRP A 1 84 ? 2.198 6.860 -6.526 1.00 97.88 84 TRP A O 1
ATOM 668 N N . GLU A 1 85 ? 2.446 5.288 -4.934 1.00 97.25 85 GLU A N 1
ATOM 669 C CA . GLU A 1 85 ? 3.914 5.306 -4.919 1.00 97.25 85 GLU A CA 1
ATOM 670 C C . GLU A 1 85 ? 4.513 4.928 -6.284 1.00 97.25 85 GLU A C 1
ATOM 672 O O . GLU A 1 85 ? 5.492 5.525 -6.726 1.00 97.25 85 GLU A O 1
ATOM 677 N N . CYS A 1 86 ? 3.898 3.976 -6.991 1.00 95.81 86 CYS A N 1
ATOM 678 C CA . CYS A 1 86 ? 4.323 3.552 -8.326 1.00 95.81 86 CYS A CA 1
ATOM 679 C C . CYS A 1 86 ? 4.033 4.585 -9.423 1.00 95.81 86 CYS A C 1
ATOM 681 O O . CYS A 1 86 ? 4.609 4.476 -10.501 1.00 95.81 86 CYS A O 1
ATOM 683 N N . TYR A 1 87 ? 3.122 5.530 -9.187 1.00 96.06 87 TYR A N 1
ATOM 684 C CA . TYR A 1 87 ? 2.739 6.563 -10.156 1.00 96.06 87 TYR A CA 1
ATOM 685 C C . TYR A 1 87 ? 3.432 7.907 -9.924 1.00 96.06 87 TYR A C 1
ATOM 687 O O . TYR A 1 87 ? 3.161 8.855 -10.656 1.00 96.06 87 TYR A O 1
ATOM 695 N N . GLN A 1 88 ? 4.304 8.006 -8.921 1.00 97.19 88 GLN A N 1
ATOM 696 C CA . GLN A 1 88 ? 5.146 9.185 -8.753 1.00 97.19 88 GLN A CA 1
ATOM 697 C C . GLN A 1 88 ? 6.244 9.213 -9.818 1.00 97.19 88 GLN A C 1
ATOM 699 O O . GLN A 1 88 ? 6.691 8.166 -10.271 1.00 97.19 88 GLN A O 1
ATOM 704 N N . ASP A 1 89 ? 6.735 10.402 -10.164 1.00 95.81 89 ASP A N 1
ATOM 705 C CA . ASP A 1 89 ? 7.827 10.544 -11.140 1.00 95.81 89 ASP A CA 1
ATOM 706 C C . ASP A 1 89 ? 9.142 9.923 -10.641 1.00 95.81 89 ASP A C 1
ATOM 708 O O . ASP A 1 89 ? 10.006 9.512 -11.418 1.00 95.81 89 ASP A O 1
ATOM 712 N N . THR A 1 90 ? 9.317 9.877 -9.318 1.00 95.69 90 THR A N 1
ATOM 713 C CA . THR A 1 90 ? 10.519 9.371 -8.656 1.00 95.69 90 THR A CA 1
ATOM 714 C C . THR A 1 90 ? 10.173 8.599 -7.389 1.00 95.69 90 THR A C 1
ATOM 716 O O . THR A 1 90 ? 9.091 8.737 -6.813 1.00 95.69 90 THR A O 1
ATOM 719 N N . TRP A 1 91 ? 11.126 7.783 -6.941 1.00 96.50 91 TRP A N 1
ATOM 720 C CA . TRP A 1 91 ? 11.038 7.030 -5.698 1.00 96.50 91 TRP A CA 1
ATOM 721 C C . TRP A 1 91 ? 10.725 7.939 -4.509 1.00 96.50 91 TRP A C 1
ATOM 723 O O . TRP A 1 91 ? 11.309 9.010 -4.355 1.00 96.50 91 TRP A O 1
ATOM 733 N N . GLN A 1 92 ? 9.819 7.467 -3.656 1.00 97.44 92 GLN A N 1
ATOM 734 C CA . GLN A 1 92 ? 9.387 8.165 -2.457 1.00 97.44 92 GLN A CA 1
ATOM 735 C C . GLN A 1 92 ? 9.939 7.495 -1.207 1.00 97.44 92 GLN A C 1
ATOM 737 O O . GLN A 1 92 ? 10.023 6.272 -1.109 1.00 97.44 92 GLN A O 1
ATOM 742 N N . THR A 1 93 ? 10.254 8.306 -0.201 1.00 96.81 93 THR A N 1
ATOM 743 C CA . THR A 1 93 ? 10.584 7.781 1.123 1.00 96.81 93 THR A CA 1
ATOM 744 C C . THR A 1 93 ? 9.345 7.172 1.776 1.00 96.81 93 THR A C 1
ATOM 746 O O . THR A 1 93 ? 8.224 7.646 1.582 1.00 96.81 93 THR A O 1
ATOM 749 N N . THR A 1 94 ? 9.535 6.170 2.637 1.00 96.00 94 THR A N 1
ATOM 750 C CA . THR A 1 94 ? 8.434 5.572 3.410 1.00 96.00 94 THR A CA 1
ATOM 751 C C . THR A 1 94 ? 7.668 6.615 4.232 1.00 96.00 94 THR A C 1
ATOM 753 O O . THR A 1 94 ? 6.457 6.494 4.390 1.00 96.00 94 THR A O 1
ATOM 756 N N . CYS A 1 95 ? 8.342 7.665 4.721 1.00 97.12 95 CYS A N 1
ATOM 757 C CA . CYS A 1 95 ? 7.689 8.780 5.413 1.00 97.12 95 CYS A CA 1
ATOM 758 C C . CYS A 1 95 ? 6.703 9.523 4.501 1.00 97.12 95 CYS A C 1
ATOM 760 O O . CYS A 1 95 ? 5.564 9.724 4.907 1.00 97.12 95 CYS A O 1
ATOM 762 N N . SER A 1 96 ? 7.097 9.848 3.264 1.00 97.06 96 SER A N 1
ATOM 763 C CA . SER A 1 96 ? 6.216 10.483 2.269 1.00 97.06 96 SER A CA 1
ATOM 764 C C . SER A 1 96 ? 4.989 9.611 1.969 1.00 97.06 96 SER A C 1
ATOM 766 O O . SER A 1 96 ? 3.852 10.085 1.988 1.00 97.06 96 SER A O 1
ATOM 768 N N . VAL A 1 97 ? 5.192 8.298 1.805 1.00 97.06 97 VAL A N 1
ATOM 769 C CA . VAL A 1 97 ? 4.092 7.343 1.585 1.00 97.06 97 VAL A CA 1
ATOM 770 C C . VAL A 1 97 ? 3.147 7.289 2.794 1.00 97.06 97 VAL A C 1
ATOM 772 O O . VAL A 1 97 ? 1.925 7.289 2.625 1.00 97.06 97 VAL A O 1
ATOM 775 N N . LEU A 1 98 ? 3.680 7.270 4.020 1.00 96.50 98 LEU A N 1
ATOM 776 C CA . LEU A 1 98 ? 2.883 7.298 5.252 1.00 96.50 98 LEU A CA 1
ATOM 777 C C . LEU A 1 98 ? 2.073 8.593 5.383 1.00 96.50 98 LEU A C 1
ATOM 779 O O . LEU A 1 98 ? 0.897 8.546 5.748 1.00 96.50 98 LEU A O 1
ATOM 783 N N . GLU A 1 99 ? 2.682 9.738 5.081 1.00 96.38 99 GLU A N 1
ATOM 784 C CA . GLU A 1 99 ? 2.022 11.045 5.115 1.00 96.38 99 GLU A CA 1
ATOM 785 C C . GLU A 1 99 ? 0.888 11.127 4.095 1.00 96.38 99 GLU A C 1
ATOM 787 O O . GLU A 1 99 ? -0.229 11.496 4.469 1.00 96.38 99 GLU A O 1
ATOM 792 N N . HIS A 1 100 ? 1.128 10.677 2.861 1.00 95.62 100 HIS A N 1
ATOM 793 C CA . HIS A 1 100 ? 0.103 10.585 1.824 1.00 95.62 100 HIS A CA 1
ATOM 794 C C . HIS A 1 100 ? -1.125 9.798 2.308 1.00 95.62 100 HIS A C 1
ATOM 796 O O . HIS A 1 100 ? -2.253 10.299 2.273 1.00 95.62 100 HIS A O 1
ATOM 802 N N . HIS A 1 101 ? -0.912 8.586 2.827 1.00 94.94 101 HIS A N 1
ATOM 803 C CA . HIS A 1 101 ? -2.005 7.727 3.284 1.00 94.94 101 HIS A CA 1
ATOM 804 C C . HIS A 1 101 ? -2.711 8.286 4.524 1.00 94.94 101 HIS A C 1
ATOM 806 O O . HIS A 1 101 ? -3.938 8.195 4.633 1.00 94.94 101 HIS A O 1
ATOM 812 N N . ARG A 1 102 ? -1.966 8.903 5.448 1.00 93.62 102 ARG A N 1
ATOM 813 C CA . ARG A 1 102 ? -2.531 9.607 6.607 1.00 93.62 102 ARG A CA 1
ATOM 814 C C . ARG A 1 102 ? -3.473 10.719 6.165 1.00 93.62 102 ARG A C 1
ATOM 816 O O . ARG A 1 102 ? -4.578 10.832 6.698 1.00 93.62 102 ARG A O 1
ATOM 823 N N . ASP A 1 103 ? -3.049 11.540 5.218 1.00 93.12 103 ASP A N 1
ATOM 824 C CA . ASP A 1 103 ? -3.817 12.710 4.812 1.00 93.12 103 ASP A CA 1
ATOM 825 C C . ASP A 1 103 ? -5.012 12.312 3.929 1.00 93.12 103 ASP A C 1
ATOM 827 O O . ASP A 1 103 ? -6.114 12.829 4.133 1.00 93.12 103 ASP A O 1
ATOM 831 N N . LEU A 1 104 ? -4.870 11.279 3.089 1.00 89.81 104 LEU A N 1
ATOM 832 C CA . LEU A 1 104 ? -5.991 10.655 2.374 1.00 89.81 104 LEU A CA 1
ATOM 833 C C . LEU A 1 104 ? -7.070 10.124 3.336 1.00 89.81 104 LEU A C 1
ATOM 835 O O . LEU A 1 104 ? -8.267 10.310 3.098 1.00 89.81 104 LEU A O 1
ATOM 839 N N . MET A 1 105 ? -6.663 9.487 4.439 1.00 86.00 105 MET A N 1
ATOM 840 C CA . MET A 1 105 ? -7.590 9.000 5.465 1.00 86.00 105 MET A CA 1
ATOM 841 C C . MET A 1 105 ? -8.327 10.137 6.175 1.00 86.00 105 MET A C 1
ATOM 843 O O . MET A 1 105 ? -9.542 10.045 6.361 1.00 86.00 105 MET A O 1
ATOM 847 N N . LYS A 1 106 ? -7.624 11.216 6.543 1.00 84.25 106 LYS A N 1
ATOM 848 C CA . LYS A 1 106 ? -8.256 12.394 7.161 1.00 84.25 106 LYS A CA 1
ATOM 849 C C . LYS A 1 106 ? -9.316 12.986 6.240 1.00 84.25 106 LYS A C 1
ATOM 851 O O . LYS A 1 106 ? -10.449 13.171 6.672 1.00 84.25 106 LYS A O 1
ATOM 856 N N . VAL A 1 107 ? -8.976 13.211 4.969 1.00 76.50 107 VAL A N 1
ATOM 857 C CA . VAL A 1 107 ? -9.904 13.781 3.981 1.00 76.50 107 VAL A CA 1
ATOM 858 C C . VAL A 1 107 ? -11.130 12.888 3.801 1.00 76.50 107 VAL A C 1
ATOM 860 O O . VAL A 1 107 ? -12.251 13.389 3.837 1.00 76.50 107 VAL A O 1
ATOM 863 N N . ARG A 1 108 ? -10.956 11.566 3.669 1.00 71.38 108 ARG A N 1
ATOM 864 C CA . ARG A 1 108 ? -12.089 10.636 3.521 1.00 71.38 108 ARG A CA 1
ATOM 865 C C . ARG A 1 108 ? -13.014 10.635 4.733 1.00 71.38 108 ARG A C 1
ATOM 867 O O . ARG A 1 108 ? -14.228 10.636 4.551 1.00 71.38 108 ARG A O 1
ATOM 874 N N . LEU A 1 109 ? -12.463 10.676 5.945 1.00 65.56 109 LEU A N 1
ATOM 875 C CA . LEU A 1 109 ? -13.265 10.780 7.165 1.00 65.56 109 LEU A CA 1
ATOM 876 C C . LEU A 1 109 ? -14.010 12.116 7.222 1.00 65.56 109 LEU A C 1
ATOM 878 O O . LEU A 1 109 ? -15.208 12.131 7.495 1.00 65.56 109 LEU A O 1
ATOM 882 N N . THR A 1 110 ? -13.348 13.225 6.890 1.00 59.69 110 THR A N 1
ATOM 883 C CA . THR A 1 110 ? -13.991 14.543 6.845 1.00 59.69 110 THR A CA 1
ATOM 884 C C . THR A 1 110 ? -15.105 14.591 5.797 1.00 59.69 110 THR A C 1
ATOM 886 O O . THR A 1 110 ? -16.213 15.008 6.116 1.00 59.69 110 THR A O 1
ATOM 889 N N . CYS A 1 111 ? -14.878 14.110 4.573 1.00 50.72 111 CYS A N 1
ATOM 890 C CA . CYS A 1 111 ? -15.906 14.068 3.530 1.00 50.72 111 CYS A CA 1
ATOM 891 C C . CYS A 1 111 ? -17.063 13.124 3.880 1.00 50.72 111 CYS A C 1
ATOM 893 O O . CYS A 1 111 ? -18.213 13.465 3.605 1.00 50.72 111 CYS A O 1
ATOM 895 N N . PHE A 1 112 ? -16.792 11.974 4.506 1.00 52.78 112 PHE A N 1
ATOM 896 C CA . PHE A 1 112 ? -17.839 11.066 4.977 1.00 52.78 112 PHE A CA 1
ATOM 897 C C . PHE A 1 112 ? -18.703 11.732 6.054 1.00 52.78 112 PHE A C 1
ATOM 899 O O . PHE A 1 112 ? -19.927 11.708 5.954 1.00 52.78 112 PHE A O 1
ATOM 906 N N . VAL A 1 113 ? -18.092 12.398 7.038 1.00 59.81 113 VAL A N 1
ATOM 907 C CA . VAL A 1 113 ? -18.828 13.144 8.072 1.00 59.81 113 VAL A CA 1
ATOM 908 C C . VAL A 1 113 ? -19.642 14.281 7.447 1.00 59.81 113 VAL A C 1
ATOM 910 O O . VAL A 1 113 ? -20.837 14.382 7.704 1.00 59.81 113 VAL A O 1
ATOM 913 N N . LEU A 1 114 ? -19.052 15.081 6.554 1.00 54.16 114 LEU A N 1
ATOM 914 C CA . LEU A 1 114 ? -19.749 16.197 5.901 1.00 54.16 114 LEU A CA 1
ATOM 915 C C . LEU A 1 114 ? -20.888 15.744 4.975 1.00 54.16 114 LEU A C 1
ATOM 917 O O . LEU A 1 114 ? -21.900 16.437 4.874 1.00 54.16 114 LEU A O 1
ATOM 921 N N . SER A 1 115 ? -20.751 14.586 4.325 1.00 53.34 115 SER A N 1
ATOM 922 C CA . SER A 1 115 ? -21.819 14.002 3.502 1.00 53.34 115 SER A CA 1
ATOM 923 C C . SER A 1 115 ? -22.980 13.506 4.366 1.00 53.34 115 SER A C 1
ATOM 925 O O . SER A 1 115 ? -24.137 13.690 3.997 1.00 53.34 115 SER A O 1
ATOM 927 N N . ASN A 1 116 ? -22.693 12.965 5.555 1.00 47.34 116 ASN A N 1
ATOM 928 C CA . ASN A 1 116 ? -23.719 12.562 6.522 1.00 47.34 116 ASN A CA 1
ATOM 929 C C . ASN A 1 116 ? -24.356 13.754 7.265 1.00 47.34 116 ASN A C 1
ATOM 931 O O . ASN A 1 116 ? -25.503 13.660 7.685 1.00 47.34 116 ASN A O 1
ATOM 935 N N . CYS A 1 117 ? -23.680 14.903 7.374 1.00 45.97 117 CYS A N 1
ATOM 936 C CA . CYS A 1 117 ? -24.268 16.124 7.943 1.00 45.97 117 CYS A CA 1
ATOM 937 C C . CYS A 1 117 ? -25.230 16.865 6.990 1.00 45.97 117 CYS A C 1
ATOM 939 O O . CYS A 1 117 ? -25.882 17.813 7.422 1.00 45.97 117 CYS A O 1
ATOM 941 N N . LYS A 1 118 ? -25.338 16.465 5.711 1.00 43.22 118 LYS A N 1
ATOM 942 C CA . LYS A 1 118 ? -26.271 17.073 4.739 1.00 43.22 118 LYS A CA 1
ATOM 943 C C . LYS A 1 118 ? -27.573 16.293 4.514 1.00 43.22 118 LYS A C 1
ATOM 945 O O . LYS A 1 118 ? -28.451 16.815 3.835 1.00 43.22 118 LYS A O 1
ATOM 950 N N . LEU A 1 119 ? -27.760 15.112 5.110 1.00 44.34 119 LEU A N 1
ATOM 951 C CA . LEU A 1 119 ? -29.041 14.389 5.070 1.00 44.34 119 LEU A CA 1
ATOM 952 C C . LEU A 1 119 ? -29.844 14.616 6.359 1.00 44.34 119 LEU A C 1
ATOM 954 O O . LEU A 1 119 ? -30.065 13.719 7.164 1.00 44.34 119 LEU A O 1
ATOM 958 N N . GLY A 1 120 ? -30.278 15.861 6.541 1.00 37.28 120 GLY A N 1
ATOM 959 C CA . GLY A 1 120 ? -31.260 16.248 7.553 1.00 37.28 120 GLY A CA 1
ATOM 960 C C . GLY A 1 120 ? -32.694 16.322 7.029 1.00 37.28 120 GLY A C 1
ATOM 961 O O . GLY A 1 120 ? -33.560 16.761 7.771 1.00 37.28 120 GLY A O 1
ATOM 962 N N . HIS A 1 121 ? -32.974 15.937 5.778 1.00 38.22 121 HIS A N 1
ATOM 963 C CA . HIS A 1 121 ? -34.346 15.816 5.283 1.00 38.22 121 HIS A CA 1
ATOM 964 C C . HIS A 1 121 ? -34.428 14.862 4.081 1.00 38.22 121 HIS A C 1
ATOM 966 O O . HIS A 1 121 ? -33.548 14.865 3.224 1.00 38.22 121 HIS A O 1
ATOM 972 N N . CYS A 1 122 ? -35.529 14.103 4.040 1.00 28.66 122 CYS A N 1
ATOM 973 C CA . CYS A 1 122 ? -35.974 13.159 3.002 1.00 28.66 122 CYS A CA 1
ATOM 974 C C . CYS A 1 122 ? -35.489 11.703 3.154 1.00 28.66 122 CYS A C 1
ATOM 976 O O . CYS A 1 122 ? -34.660 11.195 2.405 1.00 28.66 122 CYS A O 1
ATOM 978 N N . LEU A 1 123 ? -36.113 11.002 4.107 1.00 34.56 123 LEU A N 1
ATOM 979 C CA . LEU A 1 123 ? -36.291 9.552 4.067 1.00 34.56 123 LEU A CA 1
ATOM 980 C C . LEU A 1 123 ? -37.277 9.199 2.942 1.00 34.56 123 LEU A C 1
ATOM 982 O O . LEU A 1 123 ? -38.480 9.396 3.086 1.00 34.56 123 LEU A O 1
ATOM 986 N N . SER A 1 124 ? -36.783 8.595 1.868 1.00 33.03 124 SER A N 1
ATOM 987 C CA . SER A 1 124 ? -37.523 7.540 1.178 1.00 33.03 124 SER A CA 1
ATOM 988 C C . SER A 1 124 ? -36.533 6.464 0.764 1.00 33.03 124 SER A C 1
ATOM 990 O O . SER A 1 124 ? -35.718 6.645 -0.138 1.00 33.03 124 SER A O 1
ATOM 992 N N . ALA A 1 125 ? -36.578 5.367 1.512 1.00 37.31 125 ALA A N 1
ATOM 993 C CA . ALA A 1 125 ? -35.842 4.150 1.255 1.00 37.31 125 ALA A CA 1
ATOM 994 C C . ALA A 1 125 ? -36.053 3.669 -0.184 1.00 37.31 125 ALA A C 1
ATOM 996 O O . ALA A 1 125 ? -37.192 3.575 -0.627 1.00 37.31 125 ALA A O 1
ATOM 997 N N . GLN A 1 126 ? -34.974 3.246 -0.839 1.00 35.09 126 GLN A N 1
ATOM 998 C CA . GLN A 1 126 ? -34.956 1.958 -1.521 1.00 35.09 126 GLN A CA 1
ATOM 999 C C . GLN A 1 126 ? -33.524 1.422 -1.582 1.00 35.09 126 GLN A C 1
ATOM 1001 O O . GLN A 1 126 ? -32.558 2.110 -1.892 1.00 35.09 126 GLN A O 1
ATOM 1006 N N . ASN A 1 127 ? -33.430 0.178 -1.138 1.00 37.31 127 ASN A N 1
ATOM 1007 C CA . ASN A 1 127 ? -32.256 -0.656 -1.002 1.00 37.31 127 ASN A CA 1
ATOM 1008 C C . ASN A 1 127 ? -31.934 -1.271 -2.366 1.00 37.31 127 ASN A C 1
ATOM 1010 O O . ASN A 1 127 ? -32.751 -2.042 -2.855 1.00 37.31 127 ASN A O 1
ATOM 1014 N N . GLU A 1 128 ? -30.741 -1.024 -2.906 1.00 35.56 128 GLU A N 1
ATOM 1015 C CA . GLU A 1 128 ? -30.140 -1.882 -3.931 1.00 35.56 128 GLU A CA 1
ATOM 1016 C C . GLU A 1 128 ? -28.650 -2.091 -3.636 1.00 35.56 128 GLU A C 1
ATOM 1018 O O . GLU A 1 128 ? -27.795 -1.225 -3.806 1.00 35.56 128 GLU A O 1
ATOM 1023 N N . ARG A 1 129 ? -28.360 -3.296 -3.138 1.00 42.91 129 ARG A N 1
ATOM 1024 C CA . ARG A 1 129 ? -27.060 -3.945 -3.267 1.00 42.91 129 ARG A CA 1
ATOM 1025 C C . ARG A 1 129 ? -26.922 -4.357 -4.733 1.00 42.91 129 ARG A C 1
ATOM 1027 O O . ARG A 1 129 ? -27.488 -5.378 -5.105 1.00 42.91 129 ARG A O 1
ATOM 1034 N N . ASP A 1 130 ? -26.170 -3.603 -5.529 1.00 30.73 130 ASP A N 1
ATOM 1035 C CA . ASP A 1 130 ? -25.748 -4.036 -6.866 1.00 30.73 130 ASP A CA 1
ATOM 1036 C C . ASP A 1 130 ? -24.209 -4.148 -6.945 1.00 30.73 130 ASP A C 1
ATOM 1038 O O . ASP A 1 130 ? -23.505 -3.135 -6.928 1.00 30.73 130 ASP A O 1
ATOM 1042 N N . PRO A 1 131 ? -23.645 -5.370 -7.022 1.00 36.59 131 PRO A N 1
ATOM 1043 C CA . PRO A 1 131 ? -22.215 -5.591 -7.225 1.00 36.59 131 PRO A CA 1
ATOM 1044 C C . PRO A 1 131 ? -21.717 -5.380 -8.672 1.00 36.59 131 PRO A C 1
ATOM 1046 O O . PRO A 1 131 ? -20.565 -5.730 -8.955 1.00 36.59 131 PRO A O 1
ATOM 1049 N N . GLN A 1 132 ? -22.525 -4.877 -9.617 1.00 30.48 132 GLN A N 1
ATOM 1050 C CA . GLN A 1 132 ? -22.159 -4.836 -11.045 1.00 30.48 132 GLN A CA 1
ATOM 1051 C C . GLN A 1 132 ? -21.901 -3.455 -11.665 1.00 30.48 132 GLN A C 1
ATOM 1053 O O . GLN A 1 132 ? -21.471 -3.410 -12.823 1.00 30.48 132 GLN A O 1
ATOM 1058 N N . LEU A 1 133 ? -21.982 -2.350 -10.918 1.00 34.25 133 LEU A N 1
ATOM 1059 C CA . LEU A 1 133 ? -21.715 -0.996 -11.441 1.00 34.25 133 LEU A CA 1
ATOM 1060 C C . LEU A 1 133 ? -20.217 -0.656 -11.645 1.00 34.25 133 LEU A C 1
ATOM 1062 O O . LEU A 1 133 ? -19.781 0.469 -11.420 1.00 34.25 133 LEU A O 1
ATOM 1066 N N . TRP A 1 134 ? -19.392 -1.616 -12.066 1.00 35.06 134 TRP A N 1
ATOM 1067 C CA . TRP A 1 134 ? -18.049 -1.304 -12.580 1.00 35.06 134 TRP A CA 1
ATOM 1068 C C . TRP A 1 134 ? -17.628 -2.134 -13.801 1.00 35.06 134 TRP A C 1
ATOM 107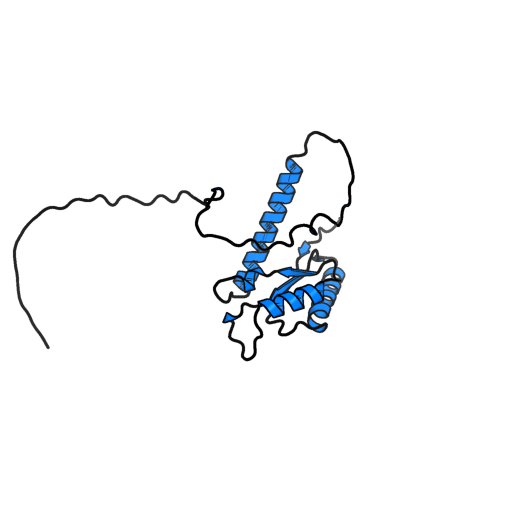0 O O . TRP A 1 134 ? -16.550 -1.915 -14.347 1.00 35.06 134 TRP A O 1
ATOM 1080 N N . ARG A 1 135 ? -18.471 -3.054 -14.302 1.00 30.58 135 ARG A N 1
ATOM 1081 C CA . ARG A 1 135 ? -18.102 -3.915 -15.448 1.00 30.58 135 ARG A CA 1
ATOM 1082 C C . ARG A 1 135 ? -18.256 -3.273 -16.831 1.00 30.58 135 ARG A C 1
ATOM 1084 O O . ARG A 1 135 ? -17.937 -3.923 -17.821 1.00 30.58 135 ARG A O 1
ATOM 1091 N N . SER A 1 136 ? -18.692 -2.022 -16.943 1.00 31.67 136 SER A N 1
ATOM 1092 C CA . SER A 1 136 ? -18.921 -1.375 -18.241 1.00 31.67 136 SER A CA 1
ATOM 1093 C C . SER A 1 136 ? -18.072 -0.118 -18.419 1.00 31.67 136 SER A C 1
ATOM 1095 O O . SER A 1 136 ? -18.566 0.998 -18.316 1.00 31.67 136 SER A O 1
ATOM 1097 N N . THR A 1 137 ? -16.780 -0.305 -18.685 1.00 34.28 137 THR A N 1
ATOM 1098 C CA . THR A 1 137 ? -15.961 0.590 -19.532 1.00 34.28 137 THR A CA 1
ATOM 1099 C C . THR A 1 137 ? -14.659 -0.131 -19.912 1.00 34.28 137 THR A C 1
ATOM 1101 O O . THR A 1 137 ? -13.564 0.220 -19.491 1.00 34.28 137 THR A O 1
ATOM 1104 N N . THR A 1 138 ? -14.767 -1.190 -20.724 1.00 38.25 138 THR A N 1
ATOM 1105 C CA . THR A 1 138 ? -13.618 -1.687 -21.504 1.00 38.25 138 THR A CA 1
ATOM 1106 C C . THR A 1 138 ? -13.680 -1.070 -22.895 1.00 38.25 138 THR A C 1
ATOM 1108 O O . THR A 1 138 ? -14.104 -1.705 -23.849 1.00 38.25 138 THR A O 1
ATOM 1111 N N . THR A 1 139 ? -13.254 0.185 -22.994 1.00 29.75 139 THR A N 1
ATOM 1112 C CA . THR A 1 139 ? -12.738 0.793 -24.226 1.00 29.75 139 THR A CA 1
ATOM 1113 C C . THR A 1 139 ? -11.675 1.800 -23.805 1.00 29.75 139 THR A C 1
ATOM 1115 O O . THR A 1 139 ? -11.942 2.676 -22.984 1.00 29.75 139 THR A O 1
ATOM 1118 N N . LYS A 1 140 ? -10.451 1.630 -24.318 1.00 29.41 140 LYS A N 1
ATOM 1119 C CA . LYS A 1 140 ? -9.313 2.533 -24.089 1.00 29.41 140 LYS A CA 1
ATOM 1120 C C . LYS A 1 140 ? -9.719 3.988 -24.379 1.00 29.41 140 LYS A C 1
ATOM 1122 O O . LYS A 1 140 ? -10.235 4.220 -25.470 1.00 29.41 140 LYS A O 1
ATOM 1127 N N . PRO A 1 141 ? -9.422 4.968 -23.510 1.00 32.34 141 PRO A N 1
ATOM 1128 C CA . PRO A 1 141 ? -9.403 6.354 -23.938 1.00 32.34 141 PRO A CA 1
ATOM 1129 C C . PRO A 1 141 ? -8.035 6.668 -24.557 1.00 32.34 141 PRO A C 1
ATOM 1131 O O . PRO A 1 141 ? -7.004 6.681 -23.883 1.00 32.34 141 PRO A O 1
ATOM 1134 N N . GLU A 1 142 ? -8.040 6.878 -25.868 1.00 29.39 142 GLU A N 1
ATOM 1135 C CA . GLU A 1 142 ? -7.001 7.592 -26.604 1.00 29.39 142 GLU A CA 1
ATOM 1136 C C . GLU A 1 142 ? -7.144 9.086 -26.275 1.00 29.39 142 GLU A C 1
ATOM 1138 O O . GLU A 1 142 ? -8.203 9.667 -26.502 1.00 29.39 142 GLU A O 1
ATOM 1143 N N . TRP A 1 143 ? -6.121 9.698 -25.673 1.00 32.88 143 TRP A N 1
ATOM 1144 C CA . TRP A 1 143 ? -6.142 11.123 -25.329 1.00 32.88 143 TRP A CA 1
ATOM 1145 C C . TRP A 1 143 ? -5.339 11.927 -26.351 1.00 32.88 143 TRP A C 1
ATOM 1147 O O . TRP A 1 143 ? -4.119 11.783 -26.443 1.00 32.88 143 TRP A O 1
ATOM 1157 N N . SER A 1 144 ? -6.034 12.793 -27.095 1.00 27.16 144 SER A N 1
ATOM 1158 C CA . SER A 1 144 ? -5.437 13.868 -27.890 1.00 27.16 144 SER A CA 1
ATOM 1159 C C . SER A 1 144 ? -5.236 15.127 -27.020 1.00 27.16 144 SER A C 1
ATOM 1161 O O . SER A 1 144 ? -6.038 15.377 -26.117 1.00 27.16 144 SER A O 1
ATOM 1163 N N . PRO A 1 145 ? -4.188 15.950 -27.240 1.00 32.53 145 PRO A N 1
ATOM 1164 C CA . PRO A 1 145 ? -3.746 16.949 -26.253 1.00 32.53 145 PRO A CA 1
ATOM 1165 C C . PRO A 1 145 ? -4.566 18.249 -26.178 1.00 32.53 145 PRO A C 1
ATOM 1167 O O . PRO A 1 145 ? -4.068 19.251 -25.674 1.00 32.53 145 PRO A O 1
ATOM 1170 N N . SER A 1 146 ? -5.794 18.297 -26.691 1.00 36.41 146 SER A N 1
ATOM 1171 C CA . SER A 1 146 ? -6.481 19.575 -26.909 1.00 36.41 146 SER A CA 1
ATOM 1172 C C . SER A 1 146 ? -7.951 19.570 -26.509 1.00 36.41 146 SER A C 1
ATOM 1174 O O . SER A 1 146 ? -8.775 20.032 -27.288 1.00 36.41 146 SER A O 1
ATOM 1176 N N . GLN A 1 147 ? -8.288 19.078 -25.312 1.00 33.16 147 GLN A N 1
ATOM 1177 C CA . GLN A 1 147 ? -9.551 19.399 -24.626 1.00 33.16 147 GLN A CA 1
ATOM 1178 C C . GLN A 1 147 ? -9.349 19.408 -23.101 1.00 33.16 147 GLN A C 1
ATOM 1180 O O . GLN A 1 147 ? -9.692 18.467 -22.391 1.00 33.16 147 GLN A O 1
ATOM 1185 N N . CYS A 1 148 ? -8.776 20.497 -22.587 1.00 29.97 148 CYS A N 1
ATOM 1186 C CA . CYS A 1 148 ? -8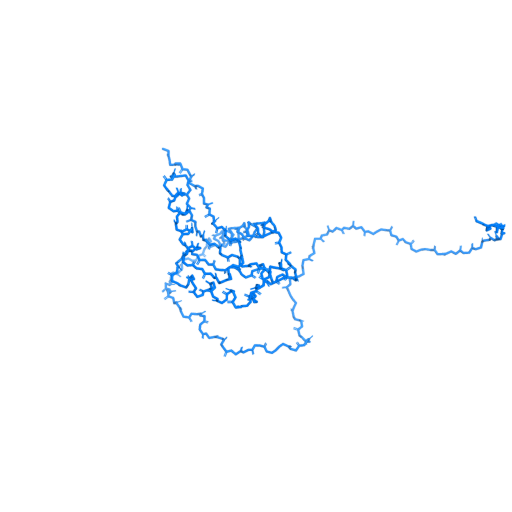.888 20.846 -21.174 1.00 29.97 148 CYS A CA 1
ATOM 1187 C C . CYS A 1 148 ? -10.257 21.500 -20.944 1.00 29.97 148 CYS A C 1
ATOM 1189 O O . CYS A 1 148 ? -10.464 22.642 -21.353 1.00 29.97 148 CYS A O 1
ATOM 1191 N N . CYS A 1 149 ? -11.166 20.807 -20.258 1.00 26.47 149 CYS A N 1
ATOM 1192 C CA . CYS A 1 149 ? -12.291 21.444 -19.575 1.00 26.47 149 CYS A CA 1
ATOM 1193 C C . CYS A 1 149 ? -12.048 21.482 -18.055 1.00 26.47 149 CYS A C 1
ATOM 1195 O O . CYS A 1 149 ? -11.338 20.634 -17.514 1.00 26.47 149 CYS A O 1
ATOM 1197 N N . PRO A 1 150 ? -12.581 22.503 -17.365 1.00 42.97 150 PRO A N 1
ATOM 1198 C CA . PRO A 1 150 ? -11.869 23.198 -16.302 1.00 42.97 150 PRO A CA 1
ATOM 1199 C C . PRO A 1 150 ? -12.615 23.085 -14.974 1.00 42.97 150 PRO A C 1
ATOM 1201 O O . PRO A 1 150 ? -13.669 23.684 -14.843 1.00 42.97 150 PRO A O 1
ATOM 1204 N N . LEU A 1 151 ? -12.088 22.373 -13.976 1.00 37.91 151 LEU A N 1
ATOM 1205 C CA . LEU A 1 151 ? -12.513 22.520 -12.57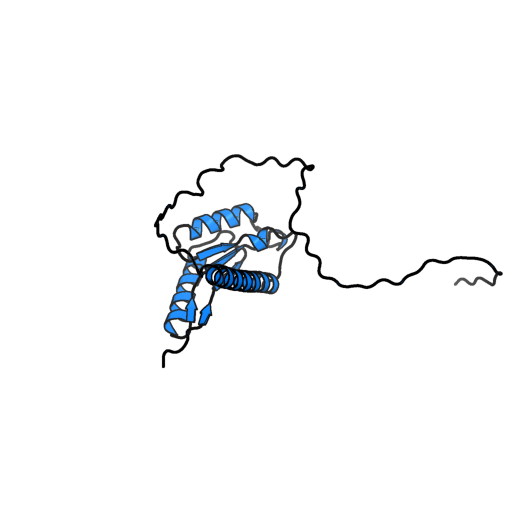3 1.00 37.91 151 LEU A CA 1
ATOM 1206 C C . LEU A 1 151 ? -11.606 21.688 -11.658 1.00 37.91 151 LEU A C 1
ATOM 1208 O O . LEU A 1 151 ? -11.868 20.519 -11.418 1.00 37.91 151 LEU A O 1
ATOM 1212 N N . LEU A 1 152 ? -10.517 22.303 -11.192 1.00 31.36 152 LEU A N 1
ATOM 1213 C CA . LEU A 1 152 ? -10.008 22.272 -9.809 1.00 31.36 152 LEU A CA 1
ATOM 1214 C C . LEU A 1 152 ? -8.660 23.012 -9.800 1.00 31.36 152 LEU A C 1
ATOM 1216 O O . LEU A 1 152 ? -7.584 22.424 -9.735 1.00 31.36 152 LEU A O 1
ATOM 1220 N N . LEU A 1 153 ? -8.715 24.341 -9.924 1.00 30.16 153 LEU A N 1
ATOM 1221 C CA . LEU A 1 153 ? -7.546 25.177 -9.688 1.00 30.16 153 LEU A CA 1
ATOM 1222 C C . LEU A 1 153 ? -7.445 25.429 -8.180 1.00 30.16 153 LEU A C 1
ATOM 1224 O O . LEU A 1 153 ? -8.242 26.162 -7.597 1.00 30.16 153 LEU A O 1
ATOM 1228 N N . TRP A 1 154 ? -6.449 24.814 -7.556 1.00 28.39 154 TRP A N 1
ATOM 1229 C CA . TRP A 1 154 ? -5.909 25.246 -6.276 1.00 28.39 154 TRP A CA 1
ATOM 1230 C C . TRP A 1 154 ? -5.400 26.688 -6.407 1.00 28.39 154 TRP A C 1
ATOM 1232 O O . TRP A 1 154 ? -4.459 26.928 -7.161 1.00 28.39 154 TRP A O 1
ATOM 1242 N N . ARG A 1 155 ? -5.973 27.646 -5.670 1.00 26.34 155 ARG A N 1
ATOM 1243 C CA . ARG A 1 155 ? -5.280 28.897 -5.318 1.00 26.34 155 ARG A CA 1
ATOM 1244 C C . ARG A 1 155 ? -5.642 29.335 -3.904 1.00 26.34 155 ARG A C 1
ATOM 1246 O O . ARG A 1 155 ? -6.723 29.851 -3.643 1.00 26.34 155 ARG A O 1
ATOM 1253 N N . THR A 1 156 ? -4.683 29.148 -3.007 1.00 30.34 156 THR A N 1
ATOM 1254 C CA . THR A 1 156 ? -4.507 29.956 -1.801 1.00 30.34 156 THR A CA 1
ATOM 1255 C C . THR A 1 156 ? -4.117 31.392 -2.198 1.00 30.34 156 THR A C 1
ATOM 1257 O O . THR A 1 156 ? -3.413 31.574 -3.196 1.00 30.34 156 THR A O 1
ATOM 1260 N N . PRO A 1 157 ? -4.517 32.433 -1.447 1.00 34.53 157 PRO A N 1
ATOM 1261 C CA . PRO A 1 157 ? -3.917 33.751 -1.583 1.00 34.53 157 PRO A CA 1
ATOM 1262 C C . PRO A 1 157 ? -2.631 33.807 -0.744 1.00 34.53 157 PRO A C 1
ATOM 1264 O O . PRO A 1 157 ? -2.680 33.806 0.483 1.00 34.53 157 PRO A O 1
ATOM 1267 N N . TYR A 1 158 ? -1.474 33.872 -1.403 1.00 28.91 158 TYR A N 1
ATOM 1268 C CA . TYR A 1 158 ? -0.263 34.447 -0.817 1.00 28.91 158 TYR A CA 1
ATOM 1269 C C . TYR A 1 158 ? 0.190 35.585 -1.729 1.00 28.91 158 TYR A C 1
ATOM 1271 O O . TYR A 1 158 ? 0.708 35.370 -2.823 1.00 28.91 158 TYR A O 1
ATOM 1279 N N . THR A 1 159 ? -0.101 36.812 -1.311 1.00 31.53 159 THR A N 1
ATOM 1280 C CA . THR A 1 159 ? 0.332 38.040 -1.973 1.00 31.53 159 THR A CA 1
ATOM 1281 C C . THR A 1 159 ? 1.770 38.364 -1.575 1.00 31.53 159 THR A C 1
ATOM 1283 O O . THR A 1 159 ? 2.025 38.757 -0.440 1.00 31.53 159 THR A O 1
ATOM 1286 N N . GLN A 1 160 ? 2.690 38.278 -2.533 1.00 32.53 160 GLN A N 1
ATOM 1287 C CA . GLN A 1 160 ? 3.856 39.156 -2.612 1.00 32.53 160 GLN A CA 1
ATOM 1288 C C . GLN A 1 160 ? 3.903 39.745 -4.020 1.00 32.53 160 GLN A C 1
ATOM 1290 O O . GLN A 1 160 ? 4.103 39.017 -4.986 1.00 32.53 160 GLN A O 1
ATOM 1295 N N . SER A 1 161 ? 3.755 41.063 -4.126 1.00 30.39 161 SER A N 1
ATOM 1296 C CA . SER A 1 161 ? 4.413 41.841 -5.175 1.00 30.39 161 SER A CA 1
ATOM 1297 C C . SER A 1 161 ? 4.328 43.326 -4.847 1.00 30.39 161 SER A C 1
ATOM 1299 O O . SER A 1 161 ? 3.244 43.900 -4.860 1.00 30.39 161 SER A O 1
ATOM 1301 N N . HIS A 1 162 ? 5.479 43.955 -4.645 1.00 28.42 162 HIS A N 1
ATOM 1302 C CA . HIS A 1 162 ? 5.718 45.287 -5.185 1.00 28.42 162 HIS A CA 1
ATOM 1303 C C . HIS A 1 162 ? 7.174 45.342 -5.648 1.00 28.42 162 HIS A C 1
ATOM 1305 O O . HIS A 1 162 ? 8.088 45.590 -4.870 1.00 28.42 162 HIS A O 1
ATOM 1311 N N . PHE A 1 163 ? 7.373 45.083 -6.940 1.00 24.91 163 PHE A N 1
ATOM 1312 C CA . PHE A 1 163 ? 8.538 45.545 -7.681 1.00 24.91 163 PHE A CA 1
ATOM 1313 C C . PHE A 1 163 ? 7.989 46.405 -8.821 1.00 24.91 163 PHE A C 1
ATOM 1315 O O . PHE A 1 163 ? 7.282 45.907 -9.695 1.00 24.91 163 PHE A O 1
ATOM 1322 N N . SER A 1 164 ? 8.220 47.715 -8.740 1.00 28.28 164 SER A N 1
ATOM 1323 C CA . SER A 1 164 ? 7.817 48.692 -9.751 1.00 28.28 164 SER A CA 1
ATOM 1324 C C . SER A 1 164 ? 9.035 49.071 -10.578 1.00 28.28 164 SER A C 1
ATOM 1326 O O . SER A 1 164 ? 10.057 49.494 -10.046 1.00 28.28 164 SER A O 1
ATOM 1328 N N . SER A 1 165 ? 8.885 48.955 -11.890 1.00 33.47 165 SER A N 1
ATOM 1329 C CA . SER A 1 165 ? 9.792 49.440 -12.925 1.00 33.47 165 SER A CA 1
ATOM 1330 C C . SER A 1 165 ? 10.083 50.940 -12.813 1.00 33.47 165 SER A C 1
ATOM 1332 O O . SER A 1 165 ? 9.143 51.721 -12.651 1.00 33.47 165 SER A O 1
ATOM 1334 N N . ARG A 1 166 ? 11.348 51.333 -13.022 1.00 27.81 166 ARG A N 1
ATOM 1335 C CA . ARG A 1 166 ? 11.778 52.601 -13.652 1.00 27.81 166 ARG A CA 1
ATOM 1336 C C . ARG A 1 166 ? 13.283 52.545 -13.973 1.00 27.81 166 ARG A C 1
ATOM 1338 O O . ARG A 1 166 ? 14.093 52.347 -13.079 1.00 27.81 166 ARG A O 1
ATOM 1345 N N . GLN A 1 167 ? 13.643 52.751 -15.238 1.00 34.19 167 GLN A N 1
ATOM 1346 C CA . GLN A 1 167 ? 14.905 53.396 -15.648 1.00 34.19 167 GLN A CA 1
ATOM 1347 C C . GLN A 1 167 ? 14.620 54.910 -15.800 1.00 34.19 167 GLN A C 1
ATOM 1349 O O . GLN A 1 167 ? 13.450 55.229 -16.053 1.00 34.19 167 GLN A O 1
ATOM 1354 N N . PRO A 1 168 ? 15.584 55.851 -15.608 1.00 39.38 168 PRO A N 1
ATOM 1355 C CA . PRO A 1 168 ? 16.651 56.105 -16.603 1.00 39.38 168 PRO A CA 1
ATOM 1356 C C . PRO A 1 168 ? 18.026 56.657 -16.102 1.00 39.38 168 PRO A C 1
ATOM 1358 O O . PRO A 1 168 ? 18.122 57.272 -15.051 1.00 39.38 168 PRO A O 1
ATOM 1361 N N . ASN A 1 169 ? 19.040 56.494 -16.972 1.00 28.91 169 ASN A N 1
ATOM 1362 C CA . ASN A 1 169 ? 20.152 57.401 -17.354 1.00 28.91 169 ASN A CA 1
ATOM 1363 C C . ASN A 1 169 ? 21.329 57.835 -16.428 1.00 28.91 169 ASN A C 1
ATOM 1365 O O . ASN A 1 169 ? 21.139 58.444 -15.387 1.00 28.91 169 ASN A O 1
ATOM 1369 N N . LEU A 1 170 ? 22.536 57.665 -17.018 1.00 29.25 170 LEU A N 1
ATOM 1370 C CA . LEU A 1 170 ? 23.796 58.456 -17.005 1.00 29.25 170 LEU A CA 1
ATOM 1371 C C . LEU A 1 170 ? 24.563 58.740 -15.688 1.00 29.25 170 LEU A C 1
ATOM 1373 O O . LEU A 1 170 ? 24.112 59.540 -14.880 1.00 29.25 170 LEU A O 1
ATOM 1377 N N . CYS A 1 171 ? 25.813 58.242 -15.566 1.00 26.97 171 CYS A N 1
ATOM 1378 C CA . CYS A 1 171 ? 27.068 59.004 -15.810 1.00 26.97 171 CYS A CA 1
ATOM 1379 C C . CYS A 1 171 ? 28.367 58.226 -15.433 1.00 26.97 171 CYS A C 1
ATOM 1381 O O . CYS A 1 171 ? 28.450 57.654 -14.353 1.00 26.97 171 CYS A O 1
ATOM 1383 N N . SER A 1 172 ? 29.372 58.306 -16.329 1.00 31.12 172 SER A N 1
ATOM 1384 C CA . SER A 1 172 ? 30.856 58.305 -16.152 1.00 31.12 172 SER A CA 1
ATOM 1385 C C .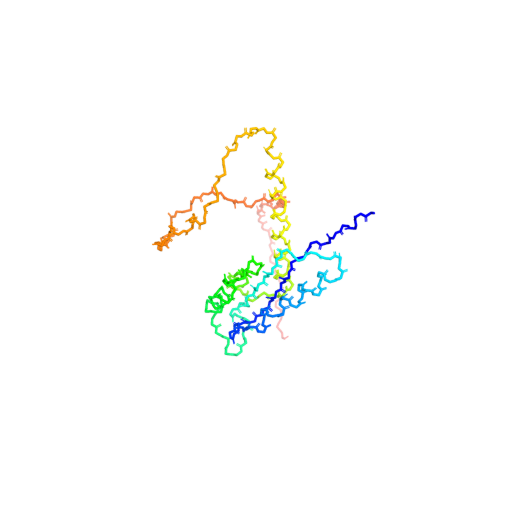 SER A 1 172 ? 31.636 57.137 -15.485 1.00 31.12 172 SER A C 1
ATOM 1387 O O . SER A 1 172 ? 31.678 57.050 -14.265 1.00 31.12 172 SER A O 1
ATOM 1389 N N . GLU A 1 173 ? 32.294 56.307 -16.329 1.00 30.64 173 GLU A N 1
ATOM 1390 C CA . GLU A 1 173 ? 33.762 56.022 -16.503 1.00 30.64 173 GLU A CA 1
ATOM 1391 C C . GLU A 1 173 ? 34.770 56.181 -15.318 1.00 30.64 173 GLU A C 1
ATOM 1393 O O . GLU A 1 173 ? 34.564 57.028 -14.455 1.00 30.64 173 GLU A O 1
ATOM 1398 N N . PRO A 1 174 ? 36.005 55.619 -15.401 1.00 51.62 174 PRO A N 1
ATOM 1399 C CA . PRO A 1 174 ? 36.438 54.208 -15.371 1.00 51.62 174 PRO A CA 1
ATOM 1400 C C . PRO A 1 174 ? 37.509 53.996 -14.250 1.00 51.62 174 PRO A C 1
ATOM 1402 O O . PRO A 1 174 ? 37.763 54.931 -13.503 1.00 51.62 174 PRO A O 1
ATOM 1405 N N . VAL A 1 175 ? 38.157 52.817 -14.114 1.00 35.28 175 VAL A N 1
ATOM 1406 C CA . VAL A 1 175 ? 39.610 52.651 -13.775 1.00 35.28 175 VAL A CA 1
ATOM 1407 C C . VAL A 1 175 ? 40.006 51.180 -13.479 1.00 35.28 175 VAL A C 1
ATOM 1409 O O . VAL A 1 175 ? 39.534 50.550 -12.541 1.00 35.28 175 VAL A O 1
ATOM 1412 N N . THR A 1 176 ? 40.893 50.696 -14.361 1.00 35.69 176 THR A N 1
ATOM 1413 C CA . THR A 1 176 ? 42.009 49.723 -14.250 1.00 35.69 176 THR A CA 1
ATOM 1414 C C . THR A 1 176 ? 41.818 48.294 -13.718 1.00 35.69 176 THR A C 1
ATOM 1416 O O . THR A 1 176 ? 41.723 48.040 -12.524 1.00 35.69 176 THR A O 1
ATOM 1419 N N . THR A 1 177 ? 41.939 47.354 -14.662 1.00 42.62 177 THR A N 1
ATOM 1420 C CA . THR A 1 177 ? 42.968 46.296 -14.749 1.00 42.62 177 THR A CA 1
ATOM 1421 C C . THR A 1 177 ? 43.847 46.066 -13.514 1.00 42.62 177 THR A C 1
ATOM 1423 O O . THR A 1 177 ? 44.650 46.928 -13.188 1.00 42.62 177 THR A O 1
ATOM 1426 N N . GLU A 1 178 ? 43.849 44.842 -12.978 1.00 37.19 178 GLU A N 1
ATOM 1427 C CA . GLU A 1 178 ? 45.087 44.057 -12.915 1.00 37.19 178 GLU A CA 1
ATOM 1428 C C . GLU A 1 178 ? 44.830 42.551 -12.801 1.00 37.19 178 GLU A C 1
ATOM 1430 O O . GLU A 1 178 ? 43.891 42.066 -12.174 1.00 37.19 178 GLU A O 1
ATOM 1435 N N . ARG A 1 179 ? 45.682 41.841 -13.531 1.00 39.41 179 ARG A N 1
ATOM 1436 C CA . ARG A 1 179 ? 45.811 40.402 -13.692 1.00 39.41 179 ARG A CA 1
ATOM 1437 C C . ARG A 1 179 ? 46.964 39.973 -12.791 1.00 39.41 179 ARG A C 1
ATOM 1439 O O . ARG A 1 179 ? 48.000 40.630 -12.856 1.00 39.41 179 ARG A O 1
ATOM 1446 N N . SER A 1 180 ? 46.828 38.859 -12.076 1.00 46.41 180 SER A N 1
ATOM 1447 C CA . SER A 1 180 ? 47.822 37.773 -11.925 1.00 46.41 180 SER A CA 1
ATOM 1448 C C . SER A 1 180 ? 47.280 36.714 -10.978 1.00 46.41 180 SER A C 1
ATOM 1450 O O . SER A 1 180 ? 46.817 37.098 -9.884 1.00 46.41 180 SER A O 1
#

InterPro domains:
  IPR004821 Cytidyltransferase-like domain [PF01467] (13-100)
  IPR014729 Rossmann-like alpha/beta/alpha sandwich fold [G3DSA:3.40.50.620] (5-144)
  IPR051182 Eukaryotic NMN adenylyltransferase [PTHR12039] (2-107)

Secondary structure (DSSP, 8-state):
----PEEEEEEEEE--TT--HHHHHHHHHHHHHHHHTSSEEEEEEEEEEPPGGG--TT---HHHHHHHHHHHTTT-SSEEE--GGGGSSS---HHHHHHHHHHHHHHHHHHHHHHHTT-SS---------TTTTS---S-----S-----------------------------------

Radius of gyration: 26.91 Å; chains: 1; bounding box: 85×75×59 Å

pLDDT: mean 71.47, std 29.84, range [24.91, 98.56]

Sequence (180 aa):
MTETKTHVILLSCGSFNPITRGHLHMFEKAREYLHTTGRFIVIGGIVSPVHDSYGKPGLVSSRHRLTMCQLAVQSSDWIRVDPWECYQDTWQTTCSVLEHHRDLMKVRLTCFVLSNCKLGHCLSAQNERDPQLWRSTTTKPEWSPSQCCPLLLWRTPYTQSHFSSRQPNLCSEPVTTERS

Organism: Mola mola (NCBI:txid94237)